Protein AF-A0A0W0TRD0-F1 (afdb_monomer_lite)

Foldseek 3Di:
DLLQPLQLQQLLLLLQLLVDPDNVSNLVSNLRSQLSSLVSVQVSCCVVPVPPNPDVQLSVLSSVLSSQLSVVVSCCCVVPVVPDPDDLVVLLVVLLVSLLSSLVSSCPPHDDLSVLQSNLSSNLRSLCSNCVVVLSVDDSSVSSNVSSVVSSVSNCCRSPVVVPPDPD

Structure (mmCIF, N/CA/C/O backbone):
data_AF-A0A0W0TRD0-F1
#
_entry.id   AF-A0A0W0TRD0-F1
#
loop_
_atom_site.group_PDB
_atom_site.id
_atom_site.type_symbol
_atom_site.label_atom_id
_atom_site.label_alt_id
_atom_site.label_comp_id
_atom_site.label_asym_id
_atom_site.label_entity_id
_atom_site.label_seq_id
_atom_site.pdbx_PDB_ins_code
_atom_site.Cartn_x
_atom_site.Cartn_y
_atom_site.Cartn_z
_atom_site.occupancy
_atom_site.B_iso_or_equiv
_atom_site.auth_seq_id
_atom_site.auth_comp_id
_atom_site.auth_asym_id
_atom_site.auth_atom_id
_atom_site.pdbx_PDB_model_num
ATOM 1 N N . MET A 1 1 ? -6.030 0.329 -20.065 1.00 52.28 1 MET A N 1
ATOM 2 C CA . MET A 1 1 ? -5.640 0.735 -18.699 1.00 52.28 1 MET A CA 1
ATOM 3 C C . MET A 1 1 ? -5.355 -0.536 -17.903 1.00 52.28 1 MET A C 1
ATOM 5 O O . MET A 1 1 ? -6.254 -1.062 -17.273 1.00 52.28 1 MET A O 1
ATOM 9 N N . ILE A 1 2 ? -4.151 -1.102 -18.051 1.00 57.59 2 ILE A N 1
ATOM 10 C CA . ILE A 1 2 ? -3.773 -2.425 -17.492 1.00 57.59 2 ILE A CA 1
ATOM 11 C C . ILE A 1 2 ? -3.346 -2.317 -16.010 1.00 57.59 2 ILE A C 1
ATOM 13 O O . ILE A 1 2 ? -3.215 -3.319 -15.326 1.00 57.59 2 ILE A O 1
ATOM 17 N N . GLU A 1 3 ? -3.146 -1.096 -15.502 1.00 65.56 3 GLU A N 1
ATOM 18 C CA . GLU A 1 3 ? -2.753 -0.838 -14.103 1.00 65.56 3 GLU A CA 1
ATOM 19 C C . GLU A 1 3 ? -3.929 -0.841 -13.130 1.00 65.56 3 GLU A C 1
ATOM 21 O O . GLU A 1 3 ? -3.739 -0.982 -11.925 1.00 65.56 3 GLU A O 1
ATOM 26 N N . TYR A 1 4 ? -5.149 -0.737 -13.662 1.00 63.38 4 TYR A N 1
ATOM 27 C CA . TYR A 1 4 ? -6.362 -0.906 -12.875 1.00 63.38 4 TYR A CA 1
ATOM 28 C C . TYR A 1 4 ? -6.367 -2.314 -12.285 1.00 63.38 4 TYR A C 1
ATOM 30 O O . TYR A 1 4 ? -6.145 -3.273 -13.025 1.00 63.38 4 TYR A O 1
ATOM 38 N N . LEU A 1 5 ? -6.625 -2.434 -10.980 1.00 76.44 5 LEU A N 1
ATOM 39 C CA . LEU A 1 5 ? -6.579 -3.673 -10.196 1.00 76.44 5 LEU A CA 1
ATOM 40 C C . LEU A 1 5 ? -5.192 -4.178 -9.781 1.00 76.44 5 LEU A C 1
ATOM 42 O O . LEU A 1 5 ? -5.143 -5.120 -8.993 1.00 76.44 5 LEU A O 1
ATOM 46 N N . GLN A 1 6 ? -4.075 -3.587 -10.227 1.00 85.19 6 GLN A N 1
ATOM 47 C CA . GLN A 1 6 ? -2.757 -4.016 -9.727 1.00 85.19 6 GLN A CA 1
ATOM 48 C C . GLN A 1 6 ? -2.634 -3.776 -8.219 1.00 85.19 6 GLN A C 1
ATOM 50 O O . GLN A 1 6 ? -2.075 -4.613 -7.519 1.00 85.19 6 GLN A O 1
ATOM 55 N N . ASN A 1 7 ? -3.203 -2.678 -7.711 1.00 88.25 7 ASN A N 1
ATOM 56 C CA . ASN A 1 7 ? -3.147 -2.318 -6.294 1.00 88.25 7 ASN A CA 1
ATOM 57 C C . ASN A 1 7 ? -4.278 -2.950 -5.465 1.00 88.25 7 ASN A C 1
ATOM 59 O O . ASN A 1 7 ? -4.230 -2.953 -4.233 1.00 88.25 7 ASN A O 1
ATOM 63 N N . LEU A 1 8 ? -5.294 -3.523 -6.113 1.00 91.25 8 LEU A N 1
ATOM 64 C CA . LEU A 1 8 ? -6.448 -4.084 -5.421 1.00 91.25 8 LEU A CA 1
ATOM 65 C C . LEU A 1 8 ? -6.071 -5.187 -4.413 1.00 91.25 8 LEU A C 1
ATOM 67 O O . LEU A 1 8 ? -6.604 -5.150 -3.302 1.00 91.25 8 LEU A O 1
ATOM 71 N N . PRO A 1 9 ? -5.159 -6.142 -4.701 1.00 94.06 9 PRO A N 1
ATOM 72 C CA . PRO A 1 9 ? -4.822 -7.181 -3.734 1.00 94.06 9 PRO A CA 1
ATOM 73 C C . PRO A 1 9 ? -4.149 -6.639 -2.472 1.00 94.06 9 PRO A C 1
ATOM 75 O O . PRO A 1 9 ? -4.472 -7.108 -1.381 1.00 94.06 9 PRO A O 1
ATOM 78 N N . ILE A 1 10 ? -3.251 -5.649 -2.578 1.00 93.25 10 ILE A N 1
ATOM 79 C CA . ILE A 1 10 ? -2.606 -5.051 -1.398 1.00 93.25 10 ILE A CA 1
ATOM 80 C C . ILE A 1 10 ? -3.623 -4.281 -0.556 1.00 93.25 10 ILE A C 1
ATOM 82 O O . ILE A 1 10 ? -3.596 -4.377 0.670 1.00 93.25 10 ILE A O 1
ATOM 86 N N . LEU A 1 11 ? -4.573 -3.597 -1.197 1.00 93.25 11 LEU A N 1
ATOM 87 C CA . LEU A 1 11 ? -5.659 -2.904 -0.508 1.00 93.25 11 LEU A CA 1
ATOM 88 C C . LEU A 1 11 ? -6.615 -3.887 0.179 1.00 93.25 11 LEU A C 1
ATOM 90 O O . LEU A 1 11 ? -6.964 -3.682 1.339 1.00 93.25 11 LEU A O 1
ATOM 94 N N . LEU A 1 12 ? -6.987 -4.985 -0.482 1.00 94.56 12 LEU A N 1
ATOM 95 C CA . LEU A 1 12 ? -7.785 -6.052 0.128 1.00 94.56 12 LEU A CA 1
ATOM 96 C C . LEU A 1 12 ? -7.064 -6.662 1.331 1.00 94.56 12 LEU A C 1
ATOM 98 O O . LEU A 1 12 ? -7.654 -6.763 2.405 1.00 94.56 12 LEU A O 1
ATOM 102 N N . GLY A 1 13 ? -5.788 -7.021 1.170 1.00 94.56 13 GLY A N 1
ATOM 103 C CA . GLY A 1 13 ? -4.962 -7.549 2.253 1.00 94.56 13 GLY A CA 1
ATOM 104 C C . GLY A 1 13 ? -4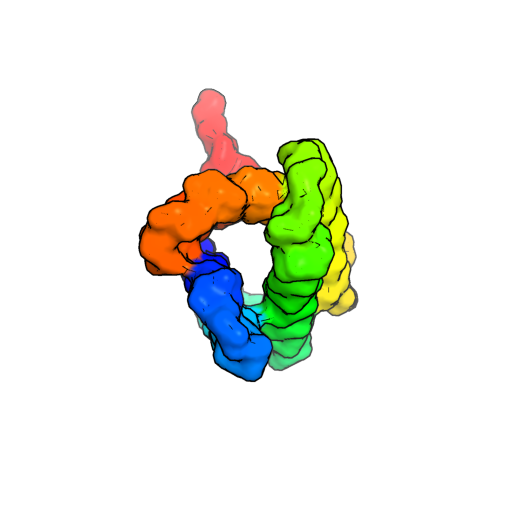.901 -6.595 3.445 1.00 94.56 13 GLY A C 1
ATOM 105 O O . GLY A 1 13 ? -5.073 -7.020 4.585 1.00 94.56 13 GLY A O 1
ATOM 106 N N . LEU A 1 14 ? -4.752 -5.295 3.182 1.00 94.31 14 LEU A N 1
ATOM 107 C CA . LEU A 1 14 ? -4.757 -4.257 4.205 1.00 94.31 14 LEU A CA 1
ATOM 108 C C . LEU A 1 14 ? -6.103 -4.156 4.931 1.00 94.31 14 LEU A C 1
ATOM 110 O O . LEU A 1 14 ? -6.135 -4.207 6.158 1.00 94.31 14 LEU A O 1
ATOM 114 N N . PHE A 1 15 ? -7.219 -4.052 4.207 1.00 94.75 15 PHE A N 1
ATOM 115 C CA . PHE A 1 15 ? -8.533 -3.938 4.840 1.00 94.75 15 PHE A CA 1
ATOM 116 C C . PHE A 1 15 ? -8.911 -5.203 5.616 1.00 94.75 15 PHE A C 1
ATOM 118 O O . PHE A 1 15 ? -9.412 -5.083 6.732 1.00 94.75 15 PHE A O 1
ATOM 125 N N . PHE A 1 16 ? -8.629 -6.405 5.104 1.00 94.81 16 PHE A N 1
ATOM 126 C CA . PHE A 1 16 ? -8.843 -7.638 5.870 1.00 94.81 16 PHE A CA 1
ATOM 127 C C . PHE A 1 16 ? -7.958 -7.707 7.118 1.00 94.81 16 PHE A C 1
ATOM 129 O O . PHE A 1 16 ? -8.427 -8.136 8.171 1.00 94.81 16 PHE A O 1
ATOM 136 N N . ALA A 1 17 ? -6.711 -7.237 7.037 1.00 94.31 17 ALA A N 1
ATOM 137 C CA . ALA A 1 17 ? -5.824 -7.170 8.191 1.00 94.31 17 ALA A CA 1
ATOM 138 C C . ALA A 1 17 ? -6.330 -6.206 9.271 1.00 94.31 17 ALA A C 1
ATOM 140 O O . ALA A 1 17 ? -6.280 -6.547 10.450 1.00 94.31 17 ALA A O 1
ATOM 141 N N . LEU A 1 18 ? -6.861 -5.045 8.878 1.00 91.88 18 LEU A N 1
ATOM 142 C CA . LEU A 1 18 ? -7.450 -4.067 9.799 1.00 91.88 18 LEU A CA 1
ATOM 143 C C . LEU A 1 18 ? -8.721 -4.568 10.498 1.00 91.88 18 LEU A C 1
ATOM 145 O O . LEU A 1 18 ? -9.008 -4.148 11.614 1.00 91.88 18 LEU A O 1
ATOM 149 N N . HIS A 1 19 ? -9.487 -5.443 9.845 1.00 91.06 19 HIS A N 1
ATOM 150 C CA . HIS A 1 19 ? -10.716 -6.022 10.404 1.00 91.06 19 HIS A CA 1
ATOM 151 C C . HIS A 1 19 ? -10.470 -7.312 11.197 1.00 91.06 19 HIS A C 1
ATOM 153 O O . HIS A 1 19 ? -11.390 -7.858 11.807 1.00 91.06 19 HIS A O 1
ATOM 159 N N . SER A 1 20 ? -9.243 -7.830 11.177 1.00 91.44 20 SER A N 1
ATOM 160 C CA . SER A 1 20 ? -8.874 -9.041 11.896 1.00 91.44 20 SER A CA 1
ATOM 161 C C . SER A 1 20 ? -8.486 -8.719 13.339 1.00 91.44 20 SER A C 1
ATOM 163 O O . SER A 1 20 ? -7.636 -7.873 13.597 1.00 91.44 20 SER A O 1
ATOM 165 N N . ASN A 1 21 ? -9.045 -9.471 14.289 1.00 88.06 21 ASN A N 1
ATOM 166 C CA . ASN A 1 21 ? -8.683 -9.378 15.710 1.00 88.06 21 ASN A CA 1
ATOM 167 C C . ASN A 1 21 ? -7.429 -10.194 16.073 1.00 88.06 21 ASN A C 1
ATOM 169 O O . ASN A 1 21 ? -6.982 -10.184 17.218 1.00 88.06 21 ASN A O 1
ATOM 173 N N . LEU A 1 22 ? -6.886 -10.955 15.122 1.00 93.19 22 LEU A N 1
ATOM 174 C CA . LEU A 1 22 ? -5.804 -11.905 15.347 1.00 93.19 22 LEU A CA 1
ATOM 175 C C . LEU A 1 22 ? -4.566 -11.462 14.571 1.00 93.19 22 LEU A C 1
ATOM 177 O O . LEU A 1 22 ? -4.594 -11.404 13.342 1.00 93.19 22 LEU A O 1
ATOM 181 N N . LEU A 1 23 ? -3.458 -11.223 15.282 1.00 90.44 23 LEU A N 1
ATOM 182 C CA . LEU A 1 23 ? -2.216 -10.720 14.685 1.00 90.44 23 LEU A CA 1
ATOM 183 C C . LEU A 1 23 ? -1.710 -11.612 13.542 1.00 90.44 23 LEU A C 1
ATOM 185 O O . LEU A 1 23 ? -1.316 -11.107 12.497 1.00 90.44 23 LEU A O 1
ATOM 189 N N . TYR A 1 24 ? -1.745 -12.937 13.713 1.00 92.50 24 TYR A N 1
ATOM 190 C CA . TYR A 1 24 ? -1.281 -13.869 12.682 1.00 92.50 24 TYR A CA 1
ATOM 191 C C . TYR A 1 24 ? -2.147 -13.821 11.416 1.00 92.50 24 TYR A C 1
ATOM 193 O O . TYR A 1 24 ? -1.616 -13.925 10.314 1.00 92.50 24 TYR A O 1
ATOM 201 N N . ALA A 1 25 ? -3.461 -13.624 11.559 1.00 94.31 25 ALA A N 1
ATOM 202 C CA . ALA A 1 25 ? -4.362 -13.488 10.422 1.00 94.31 25 ALA A CA 1
ATOM 203 C C . ALA A 1 25 ? -4.126 -12.150 9.711 1.00 94.31 25 ALA A C 1
ATOM 205 O O . ALA A 1 25 ? -4.054 -12.118 8.486 1.00 94.31 25 ALA A O 1
ATOM 206 N N . SER A 1 26 ? -3.890 -11.069 10.460 1.00 95.12 26 SER A N 1
ATOM 207 C CA . SER A 1 26 ? -3.524 -9.771 9.888 1.00 95.12 26 SER A CA 1
ATOM 208 C C . SER A 1 26 ? -2.223 -9.858 9.090 1.00 95.12 26 SER A C 1
ATOM 210 O O . SER A 1 26 ? -2.197 -9.479 7.924 1.00 95.12 26 SER A O 1
ATOM 212 N N . LEU A 1 27 ? -1.170 -10.449 9.662 1.00 94.31 27 LEU A N 1
ATOM 213 C CA . LEU A 1 27 ? 0.101 -10.661 8.961 1.00 94.31 27 LEU A CA 1
ATOM 214 C C . LEU A 1 27 ? -0.066 -11.534 7.709 1.00 94.31 27 LEU A C 1
ATOM 216 O O . LEU A 1 27 ? 0.519 -11.227 6.672 1.00 94.31 27 LEU A O 1
ATOM 220 N N . PHE A 1 28 ? -0.891 -12.583 7.779 1.00 95.88 28 PHE A N 1
ATOM 221 C CA . PHE A 1 28 ? -1.205 -13.416 6.621 1.00 95.88 28 PHE A CA 1
ATOM 222 C C . PHE A 1 28 ? -1.864 -12.606 5.496 1.00 95.88 28 PHE A C 1
ATOM 224 O O . PHE A 1 28 ? -1.411 -12.683 4.356 1.00 95.88 28 PHE A O 1
ATOM 231 N N . TYR A 1 29 ? -2.880 -11.790 5.800 1.00 96.88 29 TYR A N 1
ATOM 232 C CA . TYR A 1 29 ? -3.562 -10.971 4.792 1.00 96.88 29 TYR A CA 1
ATOM 233 C C . TYR A 1 29 ? -2.645 -9.917 4.164 1.00 96.88 29 TYR A C 1
ATOM 235 O O . TYR A 1 29 ? -2.670 -9.745 2.944 1.00 96.88 29 TYR A O 1
ATOM 243 N N . LEU A 1 30 ? -1.794 -9.258 4.961 1.00 95.56 30 LEU A N 1
ATOM 244 C CA . LEU A 1 30 ? -0.807 -8.297 4.453 1.00 95.56 30 LEU A CA 1
ATOM 245 C C . LEU A 1 30 ? 0.184 -8.974 3.495 1.00 95.56 30 LEU A C 1
ATOM 247 O O . LEU A 1 30 ? 0.452 -8.460 2.406 1.00 95.56 30 LEU A O 1
ATOM 251 N N . MET A 1 31 ? 0.687 -10.157 3.862 1.00 95.31 31 MET A N 1
ATOM 252 C CA . MET A 1 31 ? 1.612 -10.924 3.022 1.00 95.31 31 MET A CA 1
ATOM 253 C C . MET A 1 31 ? 0.947 -11.446 1.748 1.0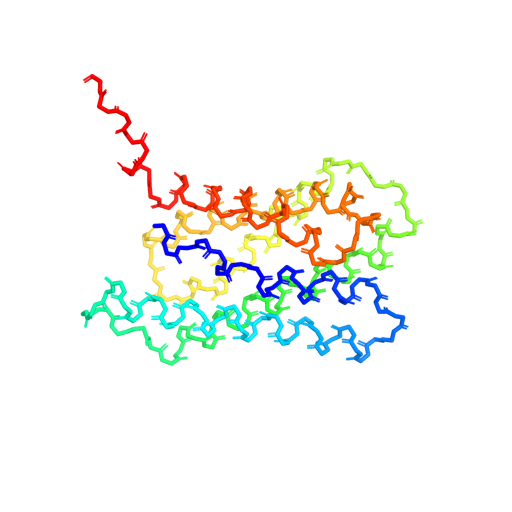0 95.31 31 MET A C 1
ATOM 255 O O . MET A 1 31 ? 1.524 -11.317 0.669 1.00 95.31 31 MET A O 1
ATOM 259 N N . ALA A 1 32 ? -0.269 -11.986 1.847 1.00 95.94 32 ALA A N 1
ATOM 260 C CA . ALA A 1 32 ? -1.028 -12.462 0.696 1.00 95.94 32 ALA A CA 1
ATOM 261 C C . ALA A 1 32 ? -1.321 -11.321 -0.291 1.00 95.94 32 ALA A C 1
ATOM 263 O O . ALA A 1 32 ? -1.070 -11.465 -1.488 1.00 95.94 32 ALA A O 1
ATOM 264 N N . GLY A 1 33 ? -1.773 -10.164 0.206 1.00 95.56 33 GLY A N 1
ATOM 265 C CA . GLY A 1 33 ? -2.012 -8.977 -0.615 1.00 95.56 33 GLY A CA 1
ATOM 266 C C . GLY A 1 33 ? -0.743 -8.461 -1.298 1.00 95.56 33 GLY A C 1
ATOM 267 O O . GLY A 1 33 ? -0.770 -8.129 -2.484 1.00 95.56 33 GLY A O 1
ATOM 268 N N . SER A 1 34 ? 0.386 -8.461 -0.584 1.00 94.19 34 SER A N 1
ATOM 269 C CA . SER A 1 34 ? 1.691 -8.045 -1.120 1.00 94.19 34 SER A CA 1
ATOM 270 C C . SER A 1 34 ? 2.193 -8.976 -2.221 1.00 94.19 34 SER A C 1
ATOM 272 O O . SER A 1 34 ? 2.639 -8.510 -3.269 1.00 94.19 34 SER A O 1
ATOM 274 N N . LEU A 1 35 ? 2.082 -10.290 -2.011 1.00 94.56 35 LEU A N 1
ATOM 275 C CA . LEU A 1 35 ? 2.513 -11.299 -2.975 1.00 94.56 35 LEU A CA 1
ATOM 276 C C . LEU A 1 35 ? 1.655 -11.273 -4.242 1.00 94.56 35 LEU A C 1
ATOM 278 O O . LEU A 1 35 ? 2.198 -11.279 -5.343 1.00 94.56 35 LEU A O 1
ATOM 282 N N . LEU A 1 36 ? 0.331 -11.186 -4.094 1.00 93.94 36 LEU A N 1
ATOM 283 C CA . LEU A 1 36 ? -0.588 -11.090 -5.230 1.00 93.94 36 LEU A CA 1
ATOM 284 C C . LEU A 1 36 ? -0.373 -9.801 -6.030 1.00 93.94 36 LEU A C 1
ATOM 286 O O . LEU A 1 36 ? -0.367 -9.846 -7.255 1.00 93.94 36 LEU A O 1
ATOM 290 N N . THR A 1 37 ? -0.139 -8.673 -5.359 1.00 92.00 37 THR A N 1
ATOM 291 C CA . THR A 1 37 ? 0.171 -7.393 -6.023 1.00 92.00 37 THR A CA 1
ATOM 292 C C . THR A 1 37 ? 1.469 -7.486 -6.819 1.00 92.00 37 THR A C 1
ATOM 294 O O . THR A 1 37 ? 1.499 -7.140 -7.997 1.00 92.00 37 THR A O 1
ATOM 297 N N . ALA A 1 38 ? 2.533 -8.020 -6.211 1.00 89.94 38 ALA A N 1
ATOM 298 C CA . ALA A 1 38 ? 3.802 -8.223 -6.903 1.00 89.94 38 ALA A CA 1
ATOM 299 C C . ALA A 1 38 ? 3.658 -9.174 -8.101 1.00 89.94 38 ALA A C 1
ATOM 301 O O . ALA A 1 38 ? 4.261 -8.933 -9.143 1.00 89.94 38 ALA A O 1
ATOM 302 N N . PHE A 1 39 ? 2.840 -10.224 -7.971 1.00 90.50 39 PHE A N 1
ATOM 303 C CA . PHE A 1 39 ? 2.570 -11.177 -9.048 1.00 90.50 39 PHE A CA 1
ATOM 304 C C . PHE A 1 39 ? 1.804 -10.530 -10.202 1.00 90.50 39 PHE A C 1
ATOM 306 O O . PHE A 1 39 ? 2.200 -10.679 -11.352 1.00 90.50 39 PHE A O 1
ATOM 313 N N . LEU A 1 40 ? 0.761 -9.749 -9.913 1.00 88.94 40 LEU A N 1
ATOM 314 C CA . LEU A 1 40 ? 0.031 -9.022 -10.951 1.00 88.94 40 LEU A CA 1
ATOM 315 C C . LEU A 1 40 ? 0.923 -8.012 -11.669 1.00 88.94 40 LEU A C 1
ATOM 317 O O . LEU A 1 40 ? 0.851 -7.912 -12.891 1.00 88.94 40 LEU A O 1
ATOM 321 N N . ILE A 1 41 ? 1.774 -7.280 -10.946 1.00 84.94 41 ILE A N 1
ATOM 322 C CA . ILE A 1 41 ? 2.738 -6.362 -11.565 1.00 84.94 41 ILE A CA 1
ATOM 323 C C . ILE A 1 41 ? 3.691 -7.139 -12.473 1.00 84.94 41 ILE A C 1
ATOM 325 O O . ILE A 1 41 ? 3.813 -6.791 -13.640 1.00 84.94 41 ILE A O 1
ATOM 329 N N . TYR A 1 42 ? 4.264 -8.238 -11.987 1.00 84.19 42 TYR A N 1
ATOM 330 C CA . TYR A 1 42 ? 5.149 -9.096 -12.773 1.00 84.19 42 TYR A CA 1
ATOM 331 C C . TYR A 1 42 ? 4.490 -9.591 -14.074 1.00 84.19 42 TYR A C 1
ATOM 333 O O . TYR A 1 42 ? 5.030 -9.388 -15.161 1.00 84.19 42 TYR A O 1
ATOM 341 N N . GLU A 1 43 ? 3.287 -10.166 -13.991 1.00 83.38 43 GLU A N 1
ATOM 342 C CA . GLU A 1 43 ? 2.542 -10.657 -15.159 1.00 83.38 43 GLU A CA 1
ATOM 343 C C . GLU A 1 43 ? 2.181 -9.525 -16.132 1.00 83.38 43 GLU A C 1
ATOM 345 O O . GLU A 1 43 ? 2.352 -9.632 -17.348 1.00 83.38 43 GLU A O 1
ATOM 350 N N . THR A 1 44 ? 1.697 -8.399 -15.611 1.00 79.44 44 THR A N 1
ATOM 351 C CA . THR A 1 44 ? 1.297 -7.265 -16.454 1.00 79.44 44 THR A CA 1
ATOM 352 C C . THR A 1 44 ? 2.485 -6.563 -17.105 1.00 79.44 44 THR A C 1
ATOM 354 O O . THR A 1 44 ? 2.355 -6.109 -18.242 1.00 79.44 44 THR A O 1
ATOM 357 N N . GLU A 1 45 ? 3.641 -6.482 -16.450 1.00 75.19 45 GLU A N 1
ATOM 358 C CA . GLU A 1 45 ? 4.870 -5.957 -17.050 1.00 75.19 45 GLU A CA 1
ATOM 359 C C . GLU A 1 45 ? 5.415 -6.895 -18.129 1.00 75.19 45 GLU A C 1
ATOM 361 O O . GLU A 1 45 ? 5.785 -6.419 -19.206 1.00 75.19 45 GLU A O 1
ATOM 366 N N . HIS A 1 46 ? 5.333 -8.214 -17.919 1.00 70.88 46 HIS A N 1
ATOM 367 C CA . HIS A 1 46 ? 5.641 -9.210 -18.946 1.00 70.88 46 HIS A CA 1
ATOM 368 C C . HIS A 1 46 ? 4.782 -9.057 -20.208 1.00 70.88 46 HIS A C 1
ATOM 370 O O . HIS A 1 46 ? 5.284 -9.227 -21.321 1.00 70.88 46 HIS A O 1
ATOM 376 N N . ILE A 1 47 ? 3.505 -8.699 -20.051 1.00 71.94 47 ILE A N 1
ATOM 377 C CA . ILE A 1 47 ? 2.590 -8.440 -21.171 1.00 71.94 47 ILE A CA 1
ATOM 378 C C . ILE A 1 47 ? 2.885 -7.084 -21.839 1.00 71.94 47 ILE A C 1
ATOM 380 O O . ILE A 1 47 ? 2.819 -6.975 -23.064 1.00 71.94 47 ILE A O 1
ATOM 384 N N . LYS A 1 48 ? 3.197 -6.037 -21.060 1.00 65.12 48 LYS A N 1
ATOM 385 C CA . LYS A 1 48 ? 3.404 -4.663 -21.562 1.00 65.12 48 LYS A CA 1
ATOM 386 C C . LYS A 1 48 ? 4.737 -4.473 -22.290 1.00 65.12 48 LYS A C 1
ATOM 388 O O . LYS A 1 48 ? 4.797 -3.703 -23.247 1.00 65.12 48 LYS A O 1
ATOM 393 N N . LEU A 1 49 ? 5.809 -5.111 -21.822 1.00 60.19 49 LEU A N 1
ATOM 394 C CA . LEU A 1 49 ? 7.173 -4.866 -22.287 1.00 60.19 49 LEU A CA 1
ATOM 395 C C . LEU A 1 49 ? 7.860 -6.196 -22.636 1.00 60.19 49 LEU A C 1
ATOM 397 O O . LEU A 1 49 ? 8.702 -6.667 -21.877 1.00 60.19 49 LEU A O 1
ATOM 401 N N . PRO A 1 50 ? 7.593 -6.788 -23.816 1.00 53.34 50 PRO A N 1
ATOM 402 C CA . PRO A 1 50 ? 8.155 -8.090 -24.200 1.00 53.34 50 PRO A CA 1
ATOM 403 C C . PRO A 1 50 ? 9.698 -8.132 -24.251 1.00 53.34 50 PRO A C 1
ATOM 405 O O . PRO A 1 50 ? 10.286 -9.209 -24.330 1.00 53.34 50 PRO A O 1
ATOM 408 N N . ILE A 1 51 ? 10.364 -6.972 -24.199 1.00 49.88 51 ILE A N 1
ATOM 409 C CA . ILE A 1 51 ? 11.828 -6.822 -24.244 1.00 49.88 51 ILE A CA 1
ATOM 410 C C . ILE A 1 51 ? 12.418 -6.477 -22.861 1.00 49.88 51 ILE A C 1
ATOM 412 O O . ILE A 1 51 ? 13.586 -6.776 -22.606 1.00 49.88 51 ILE A O 1
ATOM 416 N N . ALA A 1 52 ? 11.634 -5.912 -21.935 1.00 53.16 52 ALA A N 1
ATOM 417 C CA . ALA A 1 52 ? 12.088 -5.654 -20.572 1.00 53.16 52 ALA A CA 1
ATOM 418 C C . ALA A 1 52 ? 11.796 -6.897 -19.727 1.00 53.16 52 ALA A C 1
ATOM 420 O O . ALA A 1 52 ? 10.711 -7.058 -19.182 1.00 53.16 52 ALA A O 1
ATOM 421 N N . ARG A 1 53 ? 12.756 -7.826 -19.664 1.00 53.41 53 ARG A N 1
ATOM 422 C CA . ARG A 1 53 ? 12.664 -8.942 -18.718 1.00 53.41 53 ARG A CA 1
ATOM 423 C C . ARG A 1 53 ? 12.747 -8.381 -17.314 1.00 53.41 53 ARG A C 1
ATOM 425 O O . ARG A 1 53 ? 13.842 -8.064 -16.842 1.00 53.41 53 ARG A O 1
ATOM 432 N N . ASP A 1 54 ? 11.600 -8.291 -16.665 1.00 59.94 54 ASP A N 1
ATOM 433 C CA . ASP A 1 54 ? 11.566 -8.004 -15.253 1.00 59.94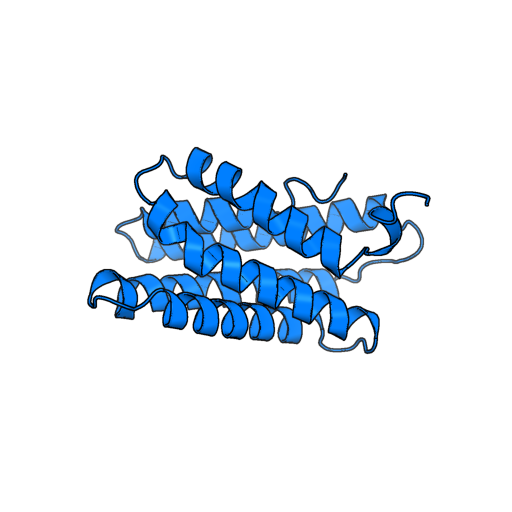 54 ASP A CA 1
ATOM 434 C C . ASP A 1 54 ? 12.238 -9.171 -14.517 1.00 59.94 54 ASP A C 1
ATOM 436 O O . ASP A 1 54 ? 11.913 -10.348 -14.702 1.00 59.94 54 ASP A O 1
ATOM 440 N N . THR A 1 55 ? 13.332 -8.871 -13.821 1.00 68.88 55 THR A N 1
ATOM 441 C CA . THR A 1 55 ? 14.195 -9.917 -13.254 1.00 68.88 55 THR A CA 1
ATOM 442 C C . THR A 1 55 ? 13.562 -10.482 -11.979 1.00 68.88 55 THR A C 1
ATOM 444 O O . THR A 1 55 ? 12.874 -9.742 -11.277 1.00 68.88 55 THR A O 1
ATOM 447 N N . PRO A 1 56 ? 13.836 -11.744 -11.588 1.00 76.31 56 PRO A N 1
ATOM 448 C CA . PRO A 1 56 ? 13.384 -12.297 -10.302 1.00 76.31 56 PRO A CA 1
ATOM 449 C C . PRO A 1 56 ? 13.690 -11.383 -9.102 1.00 76.31 56 PRO A C 1
ATOM 451 O O . PRO A 1 56 ? 12.951 -11.332 -8.123 1.00 76.31 56 PRO A O 1
ATOM 454 N N . THR A 1 57 ? 14.766 -10.602 -9.203 1.00 80.31 57 THR A N 1
ATOM 455 C CA . THR A 1 57 ? 15.154 -9.581 -8.231 1.00 80.31 57 THR A CA 1
ATOM 456 C C . THR A 1 57 ? 14.123 -8.454 -8.100 1.00 80.31 57 THR A C 1
ATOM 458 O O . THR A 1 57 ? 13.903 -7.973 -6.991 1.00 80.31 57 THR A O 1
ATOM 461 N N . GLN A 1 58 ? 13.485 -8.020 -9.191 1.00 78.50 58 GLN A N 1
ATOM 462 C CA . GLN A 1 58 ? 12.453 -6.980 -9.159 1.00 78.50 58 GLN A CA 1
ATOM 463 C C . GLN A 1 58 ? 11.171 -7.490 -8.499 1.00 78.50 58 GLN A C 1
ATOM 465 O O . GLN A 1 58 ? 10.621 -6.816 -7.631 1.00 78.50 58 GLN A O 1
ATOM 470 N N . PHE A 1 59 ? 10.774 -8.728 -8.797 1.00 83.94 59 PHE A N 1
ATOM 471 C CA . PHE A 1 59 ? 9.659 -9.388 -8.119 1.00 83.94 59 PHE A CA 1
ATOM 472 C C . PHE A 1 59 ? 9.863 -9.441 -6.594 1.00 83.94 59 PHE A C 1
ATOM 474 O O . PHE A 1 59 ? 8.982 -9.045 -5.830 1.00 83.94 59 PHE A O 1
ATOM 481 N N . ILE A 1 60 ? 11.059 -9.832 -6.135 1.00 87.31 60 ILE A N 1
ATOM 482 C CA . ILE A 1 60 ? 11.401 -9.858 -4.702 1.00 87.31 60 ILE A CA 1
ATOM 483 C C . ILE A 1 60 ? 11.359 -8.452 -4.087 1.00 87.31 60 ILE A C 1
ATOM 485 O O . ILE A 1 60 ? 10.821 -8.280 -2.991 1.00 87.31 60 ILE A O 1
ATOM 489 N N . LYS A 1 61 ? 11.892 -7.434 -4.777 1.00 86.81 61 LYS A N 1
ATOM 490 C CA . LYS A 1 61 ? 11.828 -6.038 -4.307 1.00 86.81 61 LYS A CA 1
ATOM 491 C C . LYS A 1 61 ? 10.392 -5.543 -4.191 1.00 86.81 61 LYS A C 1
ATOM 493 O O . LYS A 1 61 ? 10.072 -4.872 -3.214 1.00 86.81 61 LYS A O 1
ATOM 498 N N . ASN A 1 62 ? 9.533 -5.897 -5.143 1.00 87.31 62 ASN A N 1
ATOM 499 C CA . ASN A 1 62 ? 8.120 -5.543 -5.119 1.00 87.31 62 ASN A CA 1
ATOM 500 C C . ASN A 1 62 ? 7.424 -6.176 -3.910 1.00 87.31 62 ASN A C 1
ATOM 502 O O . ASN A 1 62 ? 6.785 -5.455 -3.145 1.00 87.31 62 ASN A O 1
ATOM 506 N N . ILE A 1 63 ? 7.633 -7.475 -3.656 1.00 90.88 63 ILE A N 1
ATOM 507 C CA . ILE A 1 63 ? 7.119 -8.135 -2.443 1.00 90.88 63 ILE A CA 1
ATOM 508 C C . ILE A 1 63 ? 7.603 -7.402 -1.189 1.00 90.88 63 ILE A C 1
ATOM 510 O O . ILE A 1 63 ? 6.792 -7.055 -0.332 1.00 90.88 63 ILE A O 1
ATOM 514 N N . ALA A 1 64 ? 8.909 -7.141 -1.086 1.00 90.31 64 ALA A N 1
ATOM 515 C CA . ALA A 1 64 ? 9.494 -6.488 0.080 1.00 90.31 64 ALA A CA 1
ATOM 516 C C . ALA A 1 64 ? 8.924 -5.079 0.302 1.00 90.31 64 ALA A C 1
ATOM 518 O O . ALA A 1 64 ? 8.631 -4.709 1.438 1.00 90.31 64 ALA A O 1
ATOM 519 N N . ALA A 1 65 ? 8.727 -4.305 -0.766 1.00 88.81 65 ALA A N 1
ATOM 520 C CA . ALA A 1 65 ? 8.182 -2.958 -0.691 1.00 88.81 65 ALA A CA 1
ATOM 521 C C . ALA A 1 65 ? 6.722 -2.947 -0.227 1.00 88.81 65 ALA A C 1
ATOM 523 O O . ALA A 1 65 ? 6.392 -2.224 0.714 1.00 88.81 65 ALA A O 1
ATOM 524 N N . PHE A 1 66 ? 5.861 -3.772 -0.832 1.00 91.06 66 PHE A N 1
ATOM 525 C CA . PHE A 1 66 ? 4.445 -3.838 -0.462 1.00 91.06 66 PHE A CA 1
ATOM 526 C C . PHE A 1 66 ? 4.246 -4.419 0.939 1.00 91.06 66 PHE A C 1
ATOM 528 O O . PHE A 1 66 ? 3.460 -3.874 1.718 1.00 91.06 66 PHE A O 1
ATOM 535 N N . ALA A 1 67 ? 5.012 -5.450 1.307 1.00 91.81 67 ALA A N 1
ATOM 536 C CA . ALA A 1 67 ? 4.964 -6.022 2.649 1.00 91.81 67 ALA A CA 1
ATOM 537 C C . ALA A 1 67 ? 5.417 -4.997 3.695 1.00 91.81 67 ALA A C 1
ATOM 539 O O . ALA A 1 67 ? 4.732 -4.786 4.692 1.00 91.81 67 ALA A O 1
ATOM 540 N N . THR A 1 68 ? 6.524 -4.294 3.444 1.00 91.62 68 THR A N 1
ATOM 541 C CA . THR A 1 68 ? 7.023 -3.266 4.367 1.00 91.62 68 THR A CA 1
ATOM 542 C C . THR A 1 68 ? 6.021 -2.126 4.519 1.00 91.62 68 THR A C 1
ATOM 544 O O . THR A 1 68 ? 5.680 -1.766 5.642 1.00 91.62 68 THR A O 1
ATOM 547 N N . ALA A 1 69 ? 5.502 -1.578 3.417 1.00 89.25 69 ALA A N 1
ATOM 548 C CA . ALA A 1 69 ? 4.552 -0.468 3.463 1.00 89.25 69 ALA A CA 1
ATOM 549 C C . ALA A 1 69 ? 3.255 -0.846 4.198 1.00 89.25 69 ALA A C 1
ATOM 551 O O . ALA A 1 69 ? 2.773 -0.088 5.040 1.00 89.25 69 ALA A O 1
ATOM 552 N N . SER A 1 70 ? 2.713 -2.034 3.918 1.00 91.00 70 SER A N 1
ATOM 553 C CA . SER A 1 70 ? 1.463 -2.506 4.518 1.00 91.00 70 SER A CA 1
ATOM 554 C C . SER A 1 70 ? 1.615 -2.870 6.000 1.00 91.00 70 SER A C 1
ATOM 556 O O . SER A 1 70 ? 0.745 -2.526 6.799 1.00 91.00 70 SER A O 1
ATOM 558 N N . VAL A 1 71 ? 2.746 -3.458 6.406 1.00 93.25 71 VAL A N 1
ATOM 559 C CA . VAL A 1 71 ? 3.069 -3.704 7.821 1.00 93.25 71 VAL A CA 1
ATOM 560 C C . VAL A 1 71 ? 3.295 -2.395 8.574 1.00 93.25 71 VAL A C 1
ATOM 562 O O . VAL A 1 71 ? 2.739 -2.224 9.657 1.00 93.25 71 VAL A O 1
ATOM 565 N N . LEU A 1 72 ? 4.058 -1.449 8.017 1.00 92.06 72 LEU A N 1
ATOM 566 C CA . LEU A 1 72 ? 4.268 -0.138 8.643 1.00 92.06 72 LEU A CA 1
ATOM 567 C C . LEU A 1 72 ? 2.941 0.597 8.838 1.00 92.06 72 LEU A C 1
ATOM 569 O O . LEU A 1 72 ? 2.693 1.132 9.918 1.00 92.06 72 LEU A O 1
ATOM 573 N N . PHE A 1 73 ? 2.068 0.573 7.827 1.00 91.00 73 PHE A N 1
ATOM 574 C CA . PHE A 1 73 ? 0.719 1.113 7.948 1.00 91.00 73 PHE A CA 1
ATOM 575 C C . PHE A 1 73 ? -0.073 0.412 9.054 1.00 91.00 73 PHE A C 1
ATOM 577 O O . PHE A 1 73 ? -0.650 1.081 9.905 1.00 91.00 73 PHE A O 1
ATOM 584 N N . TYR A 1 74 ? -0.098 -0.921 9.064 1.00 92.50 74 TYR A N 1
ATOM 585 C CA . TYR A 1 74 ? -0.840 -1.696 10.057 1.00 92.50 74 TYR A CA 1
ATOM 586 C C . TYR A 1 74 ? -0.382 -1.374 11.487 1.00 92.50 74 TYR A C 1
ATOM 588 O O . TYR A 1 74 ? -1.204 -1.142 12.374 1.00 92.50 74 TYR A O 1
ATOM 596 N N . LEU A 1 75 ? 0.934 -1.294 11.702 1.00 92.25 75 LEU A N 1
ATOM 597 C CA . LEU A 1 75 ? 1.513 -0.922 12.990 1.00 92.25 75 LEU A CA 1
ATOM 598 C C . LEU A 1 75 ? 1.146 0.511 13.377 1.00 92.25 75 LEU A C 1
ATOM 600 O O . LEU A 1 75 ? 0.720 0.735 14.506 1.00 92.25 75 LEU A O 1
ATOM 604 N N . TYR A 1 76 ? 1.257 1.466 12.449 1.00 90.94 76 TYR A N 1
ATOM 605 C CA . TYR A 1 76 ? 0.807 2.842 12.671 1.00 90.94 76 TYR A CA 1
ATOM 606 C C . TYR A 1 76 ? -0.669 2.889 13.085 1.00 90.94 76 TYR A C 1
ATOM 608 O O . TYR A 1 76 ? -1.029 3.552 14.063 1.00 90.94 76 TYR A O 1
ATOM 616 N N . TRP A 1 77 ? -1.510 2.141 12.372 1.00 90.06 77 TRP A N 1
ATOM 617 C CA . TRP A 1 77 ? -2.943 2.107 12.598 1.00 90.06 77 TRP A CA 1
ATOM 618 C C . TRP A 1 77 ? -3.282 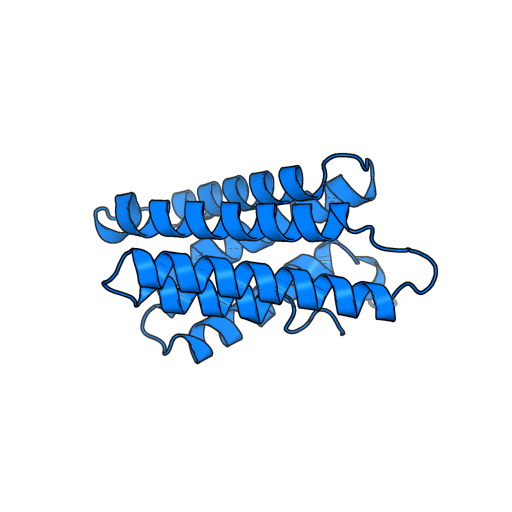1.633 14.015 1.00 90.06 77 TRP A C 1
ATOM 620 O O . TRP A 1 77 ? -3.974 2.324 14.764 1.00 90.06 77 TRP A O 1
ATOM 630 N N . HIS A 1 78 ? -2.745 0.480 14.413 1.00 89.88 78 HIS A N 1
ATOM 631 C CA . HIS A 1 78 ? -3.050 -0.116 15.711 1.00 89.88 78 HIS A CA 1
ATOM 632 C C . HIS A 1 78 ? -2.339 0.554 16.886 1.00 89.88 78 HIS A C 1
ATOM 634 O O . HIS A 1 78 ? -2.912 0.626 17.971 1.00 89.88 78 HIS A O 1
ATOM 640 N N . ALA A 1 79 ? -1.108 1.035 16.704 1.00 89.00 79 ALA A N 1
ATOM 641 C CA . ALA A 1 79 ? -0.339 1.628 17.794 1.00 89.00 79 ALA A CA 1
ATOM 642 C C . ALA A 1 79 ? -0.753 3.077 18.071 1.00 89.00 79 ALA A C 1
ATOM 644 O O . ALA A 1 79 ? -0.847 3.478 19.230 1.00 89.00 79 ALA A O 1
ATOM 645 N N . ILE A 1 80 ? -1.013 3.859 17.022 1.00 88.56 80 ILE A N 1
ATOM 646 C CA . ILE A 1 80 ? -1.214 5.306 17.141 1.00 88.56 80 ILE A CA 1
ATOM 647 C C . ILE A 1 80 ? -2.653 5.672 16.795 1.00 88.56 80 ILE A C 1
ATOM 649 O O . ILE A 1 80 ? -3.355 6.252 17.623 1.00 88.56 80 ILE A O 1
ATOM 653 N N . ARG A 1 81 ? -3.113 5.317 15.591 1.00 86.50 81 ARG A N 1
ATOM 654 C CA . ARG A 1 81 ? -4.358 5.866 15.039 1.00 86.50 81 ARG A CA 1
ATOM 655 C C . ARG A 1 81 ? -5.613 5.457 15.814 1.00 86.50 81 ARG A C 1
ATOM 657 O O . ARG A 1 81 ? -6.494 6.289 15.998 1.00 86.50 81 ARG A O 1
ATOM 664 N N . LEU A 1 82 ? -5.694 4.212 16.288 1.00 86.12 82 LEU A N 1
ATOM 665 C CA . LEU A 1 82 ? -6.826 3.742 17.102 1.00 86.12 82 LEU A CA 1
ATOM 666 C C . LEU A 1 82 ? -6.836 4.317 18.525 1.00 86.12 82 LEU A C 1
ATOM 668 O O . LEU A 1 82 ? -7.893 4.381 19.147 1.00 86.12 82 LEU A O 1
ATOM 672 N N . ASN A 1 83 ? -5.678 4.728 19.044 1.00 86.56 83 ASN A N 1
ATOM 673 C CA . ASN A 1 83 ? -5.529 5.125 20.446 1.00 86.56 83 ASN A CA 1
ATOM 674 C C . ASN A 1 83 ? -5.533 6.643 20.645 1.00 86.56 83 ASN A C 1
ATOM 676 O O . ASN A 1 83 ? -5.657 7.110 21.776 1.00 86.56 83 ASN A O 1
ATOM 680 N N . MET A 1 84 ? -5.352 7.423 19.575 1.00 86.38 84 MET A N 1
ATOM 681 C CA . MET A 1 84 ? -5.180 8.870 19.665 1.00 86.38 84 MET A CA 1
ATOM 682 C C . MET A 1 84 ? -5.901 9.596 18.524 1.00 86.38 84 MET A C 1
ATOM 684 O O . MET A 1 84 ? -5.823 9.167 17.371 1.00 86.38 84 MET A O 1
ATOM 688 N N . PRO A 1 85 ? -6.560 10.737 18.803 1.00 84.69 85 PRO A N 1
ATOM 689 C CA . PRO A 1 85 ? -7.085 11.596 17.755 1.00 84.69 85 PRO A CA 1
ATOM 690 C C . PRO A 1 85 ? -5.913 12.236 17.010 1.00 84.69 85 PRO A C 1
ATOM 692 O O . PRO A 1 85 ? -5.252 13.148 17.505 1.00 84.69 85 PRO A O 1
ATOM 695 N N . VAL A 1 86 ? -5.643 11.738 15.810 1.00 86.88 86 VAL A N 1
ATOM 696 C CA . VAL A 1 86 ? -4.568 12.243 14.961 1.00 86.88 86 VAL A CA 1
ATOM 697 C C . VAL A 1 86 ? -5.155 13.159 13.875 1.00 86.88 86 VAL A C 1
ATOM 699 O O . VAL A 1 86 ? -6.226 12.911 13.314 1.00 86.88 86 VAL A O 1
ATOM 702 N N . SER A 1 87 ? -4.481 14.282 13.619 1.00 89.56 87 SER A N 1
ATOM 703 C CA . SER A 1 87 ? -4.888 15.237 12.582 1.00 89.56 87 SER A CA 1
ATOM 704 C C . SER A 1 87 ? -4.701 14.629 11.183 1.00 89.56 87 SER A C 1
ATOM 706 O O . SER A 1 87 ? -3.687 13.961 10.967 1.00 89.56 87 SER A O 1
ATOM 708 N N . PRO A 1 88 ? -5.584 14.915 10.203 1.00 87.31 88 PRO A N 1
ATOM 709 C CA . PRO A 1 88 ? -5.419 14.455 8.820 1.00 87.31 88 PRO A CA 1
ATOM 710 C C . PRO A 1 88 ? -4.065 14.823 8.195 1.00 87.31 88 PRO A C 1
ATOM 712 O O . PRO A 1 88 ? -3.554 14.111 7.337 1.00 87.31 88 PRO A O 1
ATOM 715 N N . ILE A 1 89 ? -3.445 15.920 8.644 1.00 89.75 89 ILE A N 1
ATOM 716 C CA . ILE A 1 89 ? -2.119 16.344 8.169 1.00 89.75 89 ILE A CA 1
ATOM 717 C C . ILE A 1 89 ? -1.045 15.312 8.536 1.00 89.75 89 ILE A C 1
ATOM 719 O O . ILE A 1 89 ? -0.152 15.040 7.737 1.00 89.75 89 ILE A O 1
ATOM 723 N N . VAL A 1 90 ? -1.131 14.718 9.727 1.00 89.69 90 VAL A N 1
ATOM 724 C CA . VAL A 1 90 ? -0.175 13.697 10.174 1.00 89.69 90 VAL A CA 1
ATOM 725 C C . VAL A 1 90 ? -0.344 12.422 9.351 1.00 89.69 90 VAL A C 1
ATOM 727 O O . VAL A 1 90 ? 0.660 11.841 8.947 1.00 89.69 90 VAL A O 1
ATOM 730 N N . ASP A 1 91 ? -1.585 12.036 9.031 1.00 88.94 91 ASP A N 1
ATOM 731 C CA . ASP A 1 91 ? -1.849 10.905 8.134 1.00 88.94 91 ASP A CA 1
ATOM 732 C C . ASP A 1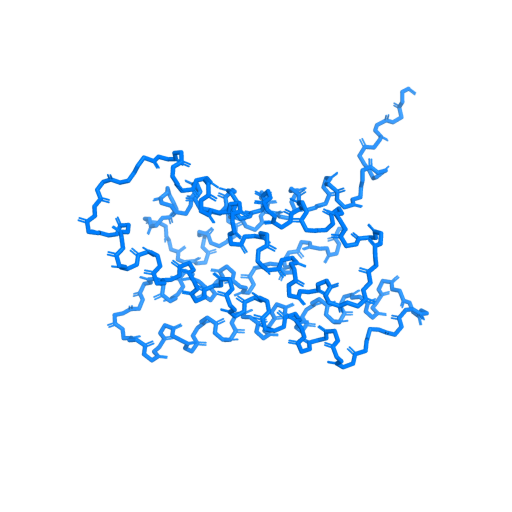 91 ? -1.221 11.141 6.757 1.00 88.94 91 ASP A C 1
ATOM 734 O O . ASP A 1 91 ? -0.525 10.271 6.243 1.00 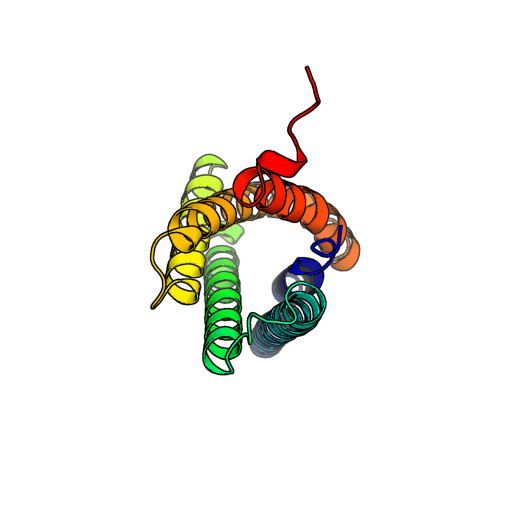88.94 91 ASP A O 1
ATOM 738 N N . ILE A 1 92 ? -1.390 12.339 6.187 1.00 90.25 92 ILE A N 1
ATOM 739 C CA . ILE A 1 92 ? -0.780 12.705 4.902 1.00 90.25 92 ILE A CA 1
ATOM 740 C C . ILE A 1 92 ? 0.746 12.596 4.979 1.00 90.25 92 ILE A C 1
ATOM 742 O O . ILE A 1 92 ? 1.352 11.969 4.113 1.00 90.25 92 ILE A O 1
ATOM 746 N N . ILE A 1 93 ? 1.376 13.171 6.009 1.00 92.81 93 ILE A N 1
ATOM 747 C CA . ILE A 1 93 ? 2.838 13.134 6.169 1.00 92.81 93 ILE A CA 1
ATOM 748 C C . ILE A 1 93 ? 3.332 11.690 6.287 1.00 92.81 93 ILE A C 1
ATOM 750 O O . ILE A 1 93 ? 4.282 11.315 5.603 1.00 92.81 93 ILE A O 1
ATOM 754 N N . LEU A 1 94 ? 2.689 10.862 7.109 1.00 91.88 94 LEU A N 1
ATOM 755 C CA . LEU A 1 94 ? 3.079 9.461 7.271 1.00 91.88 94 LEU A CA 1
ATOM 756 C C . LEU A 1 94 ? 2.841 8.647 5.999 1.00 91.88 94 LEU A C 1
ATOM 758 O O . LEU A 1 94 ? 3.699 7.850 5.625 1.00 91.88 94 LEU A O 1
ATOM 762 N N . GLY A 1 95 ? 1.746 8.908 5.287 1.00 89.62 95 GLY A N 1
ATOM 763 C CA . GLY A 1 95 ? 1.477 8.316 3.983 1.00 89.62 95 GLY A CA 1
ATOM 764 C C . GLY A 1 95 ? 2.550 8.657 2.953 1.00 89.62 95 GLY A C 1
ATOM 765 O O . GLY A 1 95 ? 3.045 7.760 2.271 1.00 89.62 95 GLY A O 1
ATOM 766 N N . LEU A 1 96 ? 2.986 9.921 2.897 1.00 90.50 96 LEU A N 1
ATOM 767 C CA . LEU A 1 96 ? 4.115 10.342 2.063 1.00 90.50 96 LEU A CA 1
ATOM 768 C C . LEU A 1 96 ? 5.402 9.605 2.459 1.00 90.50 96 LEU A C 1
ATOM 770 O O . LEU A 1 96 ? 6.110 9.102 1.589 1.00 90.50 96 LEU A O 1
ATOM 774 N N . VAL A 1 97 ? 5.710 9.514 3.756 1.00 92.75 97 VAL A N 1
ATOM 775 C CA . VAL A 1 97 ? 6.929 8.854 4.252 1.00 92.75 97 VAL A CA 1
ATOM 776 C C . VAL A 1 97 ? 6.922 7.359 3.931 1.00 92.75 97 VAL A C 1
ATOM 778 O O . VAL A 1 97 ? 7.930 6.830 3.466 1.00 92.75 97 VAL A O 1
ATOM 781 N N . PHE A 1 98 ? 5.806 6.660 4.128 1.00 90.69 98 PHE A N 1
ATOM 782 C CA . PHE A 1 98 ? 5.748 5.218 3.873 1.00 90.69 98 PHE A CA 1
ATOM 783 C C . PHE A 1 98 ? 5.745 4.915 2.376 1.00 90.69 98 PHE A C 1
ATOM 785 O O . PHE A 1 98 ? 6.430 3.986 1.946 1.00 90.69 98 PHE A O 1
ATOM 792 N N . GLY A 1 99 ? 5.069 5.739 1.570 1.00 87.12 99 GLY A N 1
ATOM 793 C CA . GLY A 1 99 ? 5.165 5.678 0.112 1.00 87.12 99 GLY A CA 1
ATOM 794 C C . GLY A 1 99 ? 6.594 5.915 -0.388 1.00 87.12 99 GLY A C 1
ATOM 795 O O . GLY A 1 99 ? 7.074 5.190 -1.259 1.00 87.12 99 GLY A O 1
ATOM 796 N N . PHE A 1 100 ? 7.320 6.856 0.225 1.00 89.12 100 PHE A N 1
ATOM 797 C CA . PHE A 1 100 ? 8.735 7.097 -0.063 1.00 89.12 100 PHE A CA 1
ATOM 798 C C . PHE A 1 100 ? 9.605 5.877 0.265 1.00 89.12 100 PHE A C 1
ATOM 800 O O . PHE A 1 100 ? 10.407 5.463 -0.570 1.00 89.12 100 PHE A O 1
ATOM 807 N N . ILE A 1 101 ? 9.424 5.265 1.441 1.00 87.75 101 ILE A N 1
ATOM 808 C CA . ILE A 1 101 ? 10.147 4.045 1.841 1.00 87.75 101 ILE A CA 1
ATOM 809 C C . ILE A 1 101 ? 9.884 2.912 0.841 1.00 87.75 101 ILE A C 1
ATOM 811 O O . ILE A 1 101 ? 10.834 2.284 0.370 1.00 87.75 101 ILE A O 1
ATOM 815 N N . GLY A 1 102 ? 8.620 2.683 0.468 1.00 84.12 102 GLY A N 1
ATOM 816 C CA . GLY A 1 102 ? 8.255 1.691 -0.547 1.00 84.12 102 GLY A CA 1
ATOM 817 C C . GLY A 1 102 ? 8.955 1.948 -1.885 1.00 84.12 102 GLY A C 1
ATOM 818 O O . GLY A 1 102 ? 9.567 1.040 -2.449 1.00 84.12 102 GLY A O 1
ATOM 819 N N . GLY A 1 103 ? 8.960 3.203 -2.343 1.00 84.06 103 GLY A N 1
ATOM 820 C CA . GLY A 1 103 ? 9.648 3.602 -3.571 1.00 84.06 103 GLY A CA 1
ATOM 821 C C . GLY A 1 103 ? 11.169 3.450 -3.515 1.00 84.06 103 GLY A C 1
ATOM 822 O O . GLY A 1 103 ? 11.781 3.050 -4.508 1.00 84.06 103 GLY A O 1
ATOM 823 N N . LEU A 1 104 ? 11.795 3.687 -2.357 1.00 84.75 104 LEU A N 1
ATOM 824 C CA . LEU A 1 104 ? 13.221 3.417 -2.166 1.00 84.75 104 LEU A CA 1
ATOM 825 C C . LEU A 1 104 ? 13.537 1.924 -2.289 1.00 84.75 104 LEU A C 1
ATOM 827 O O . LEU A 1 104 ? 14.509 1.582 -2.961 1.00 84.75 104 LEU A O 1
ATOM 831 N N . ILE A 1 105 ? 12.720 1.051 -1.688 1.00 84.19 105 ILE A N 1
ATOM 832 C CA . ILE A 1 105 ? 12.910 -0.408 -1.728 1.00 84.19 105 ILE A CA 1
ATOM 833 C C . ILE A 1 105 ? 12.792 -0.933 -3.165 1.00 84.19 105 ILE A C 1
ATOM 835 O O . ILE A 1 105 ? 13.680 -1.651 -3.630 1.00 84.19 105 ILE A O 1
ATOM 839 N N . GLN A 1 106 ? 11.748 -0.532 -3.899 1.00 78.56 106 GLN A N 1
ATOM 840 C CA . GLN A 1 106 ? 11.578 -0.921 -5.308 1.00 78.56 106 GLN A CA 1
ATOM 841 C C . GLN A 1 106 ? 12.686 -0.368 -6.208 1.00 78.56 106 GLN A C 1
ATOM 843 O O . GLN A 1 106 ? 13.052 -0.964 -7.221 1.00 78.56 106 GLN A O 1
ATOM 848 N N . GLY A 1 107 ? 13.241 0.778 -5.827 1.00 70.38 107 GLY A N 1
ATOM 849 C CA . GLY A 1 107 ? 14.177 1.539 -6.626 1.00 70.38 107 GLY A CA 1
ATOM 850 C C . GLY A 1 107 ? 15.665 1.203 -6.444 1.00 70.38 107 GLY A C 1
ATOM 851 O O . GLY A 1 107 ? 16.513 1.804 -7.113 1.00 70.38 107 GLY A O 1
ATOM 852 N N . ILE A 1 108 ? 16.032 0.258 -5.575 1.00 72.44 108 ILE A N 1
ATOM 853 C CA . ILE A 1 108 ? 17.433 -0.160 -5.400 1.00 72.44 108 ILE A CA 1
ATOM 854 C C . ILE A 1 108 ? 17.994 -0.652 -6.754 1.00 72.44 108 ILE A C 1
ATOM 856 O O . ILE A 1 108 ? 17.607 -1.715 -7.232 1.00 72.44 108 ILE A O 1
ATOM 860 N N . GLY A 1 109 ? 18.906 0.106 -7.382 1.00 61.94 109 GLY A N 1
ATOM 861 C CA . GLY A 1 109 ? 19.633 -0.297 -8.603 1.00 61.94 109 GLY A CA 1
ATOM 862 C C . GLY A 1 109 ? 19.240 0.351 -9.951 1.00 61.94 109 GLY A C 1
ATOM 863 O O . GLY A 1 109 ? 19.823 -0.028 -10.959 1.00 61.94 109 GLY A O 1
ATOM 864 N N . SER A 1 110 ? 18.315 1.323 -10.014 1.00 57.94 110 SER A N 1
ATOM 865 C CA . SER A 1 110 ? 17.919 2.043 -11.260 1.00 57.94 110 SER A CA 1
ATOM 866 C C . SER A 1 110 ? 17.687 3.546 -11.003 1.00 57.94 110 SER A C 1
ATOM 868 O O . SER A 1 110 ? 17.217 3.882 -9.921 1.00 57.94 110 SER A O 1
ATOM 870 N N . ASN A 1 111 ? 18.038 4.472 -11.919 1.00 58.78 111 ASN A N 1
ATOM 871 C CA . ASN A 1 111 ? 18.274 5.891 -11.553 1.00 58.78 111 ASN A CA 1
ATOM 872 C C . ASN A 1 111 ? 17.250 6.964 -12.002 1.00 58.78 111 ASN A C 1
ATOM 874 O O . ASN A 1 111 ? 17.016 7.888 -11.224 1.00 58.78 111 ASN A O 1
ATOM 878 N N . GLU A 1 112 ? 16.627 6.904 -13.186 1.00 58.56 112 GLU A N 1
ATOM 879 C CA . GLU A 1 112 ? 15.770 8.025 -13.655 1.00 58.56 112 GLU A CA 1
ATOM 880 C C . GLU A 1 112 ? 14.263 7.773 -13.544 1.00 58.56 112 GLU A C 1
ATOM 882 O O . GLU A 1 112 ? 13.557 8.573 -12.927 1.00 58.56 112 GLU A O 1
ATOM 887 N N . TRP A 1 113 ? 13.768 6.638 -14.047 1.00 63.97 113 TRP A N 1
ATOM 888 C CA . TRP A 1 113 ? 12.367 6.224 -13.873 1.00 63.97 113 TRP A CA 1
ATOM 889 C C . TRP A 1 113 ? 11.984 6.117 -12.381 1.00 63.97 113 TRP A C 1
ATOM 891 O O . TRP A 1 113 ? 10.887 6.504 -11.979 1.00 63.97 113 TRP A O 1
ATOM 901 N N . ARG A 1 114 ? 12.958 5.750 -11.532 1.00 68.75 114 ARG A N 1
ATOM 902 C CA . ARG A 1 114 ? 12.820 5.639 -10.072 1.00 68.75 114 ARG A CA 1
ATOM 903 C C . ARG A 1 114 ? 12.297 6.908 -9.406 1.00 68.75 114 ARG A C 1
ATOM 905 O O . ARG A 1 114 ? 11.466 6.812 -8.515 1.00 68.75 114 ARG A O 1
ATOM 912 N N . LYS A 1 115 ? 12.779 8.094 -9.798 1.00 71.94 115 LYS A N 1
ATOM 913 C CA . LYS A 1 115 ? 12.411 9.339 -9.099 1.00 71.94 115 LYS A CA 1
ATOM 914 C C . LYS A 1 115 ? 10.925 9.643 -9.249 1.00 71.94 115 LYS A C 1
ATOM 916 O O . LYS A 1 115 ? 10.292 10.024 -8.274 1.00 71.94 115 LYS A O 1
ATOM 921 N N . ARG A 1 116 ? 10.378 9.450 -10.451 1.00 78.81 116 ARG A N 1
ATOM 922 C CA . ARG A 1 116 ? 8.951 9.670 -10.717 1.00 78.81 116 ARG A CA 1
ATOM 923 C C . ARG A 1 116 ? 8.103 8.619 -10.024 1.00 78.81 116 ARG A C 1
ATOM 925 O O . ARG A 1 116 ? 7.230 8.997 -9.258 1.00 78.81 116 ARG A O 1
ATOM 932 N N . HIS A 1 117 ? 8.476 7.349 -10.157 1.00 81.69 117 HIS A N 1
ATOM 933 C CA . HIS A 1 117 ? 7.755 6.261 -9.508 1.00 81.69 117 HIS A CA 1
ATOM 934 C C . HIS A 1 117 ? 7.742 6.383 -7.976 1.00 81.69 117 HIS A C 1
ATOM 936 O O . HIS A 1 117 ? 6.709 6.211 -7.337 1.00 81.69 117 HIS A O 1
ATOM 942 N N . THR A 1 118 ? 8.855 6.788 -7.355 1.00 84.25 118 THR A N 1
ATOM 943 C CA . THR A 1 118 ? 8.877 7.079 -5.913 1.00 84.25 118 THR A CA 1
ATOM 944 C C . THR A 1 118 ? 7.928 8.226 -5.547 1.00 84.25 118 THR A C 1
ATOM 946 O O . THR A 1 118 ? 7.224 8.120 -4.549 1.00 84.25 118 THR A O 1
ATOM 949 N N . ILE A 1 119 ? 7.848 9.294 -6.350 1.00 84.69 119 ILE A N 1
ATOM 950 C CA . ILE A 1 119 ? 6.891 10.394 -6.123 1.00 84.69 119 ILE A CA 1
ATOM 951 C C . ILE A 1 119 ? 5.443 9.896 -6.263 1.00 84.69 119 ILE A C 1
ATOM 953 O O . ILE A 1 119 ? 4.598 10.247 -5.439 1.00 84.69 119 ILE A O 1
ATOM 957 N N . SER A 1 120 ? 5.164 9.045 -7.250 1.00 86.19 120 SER A N 1
ATOM 958 C CA . SER A 1 120 ? 3.862 8.397 -7.448 1.00 86.19 120 SER A CA 1
ATOM 959 C C . SER A 1 120 ? 3.436 7.597 -6.222 1.00 86.19 120 SER A C 1
ATOM 961 O O . SER A 1 120 ? 2.315 7.746 -5.738 1.00 86.19 120 SER A O 1
ATOM 963 N N . LEU A 1 121 ? 4.355 6.810 -5.659 1.00 85.50 121 LEU A N 1
ATOM 964 C CA . LEU A 1 121 ? 4.110 6.023 -4.451 1.00 85.50 121 LEU A CA 1
ATOM 965 C C . LEU A 1 121 ? 3.927 6.892 -3.207 1.00 85.50 121 LEU A C 1
ATOM 967 O O . LEU A 1 121 ? 3.078 6.579 -2.375 1.00 85.50 121 LEU A O 1
ATOM 971 N N . MET A 1 122 ? 4.662 8.000 -3.082 1.00 89.12 122 MET A N 1
ATOM 972 C CA . MET A 1 122 ? 4.418 8.988 -2.025 1.00 89.12 122 MET A CA 1
ATOM 973 C C . MET A 1 122 ? 2.994 9.543 -2.118 1.00 89.12 122 MET A C 1
ATOM 975 O O . MET A 1 122 ? 2.264 9.536 -1.127 1.00 89.12 122 MET A O 1
ATOM 979 N N . ALA A 1 123 ? 2.580 9.987 -3.308 1.00 86.50 123 ALA A N 1
ATOM 980 C CA . ALA A 1 123 ? 1.244 10.532 -3.535 1.00 86.50 123 ALA A CA 1
ATOM 981 C C . ALA A 1 123 ? 0.146 9.490 -3.260 1.00 86.50 123 ALA A C 1
ATOM 983 O O . ALA A 1 123 ? -0.827 9.788 -2.568 1.00 86.50 123 ALA A O 1
ATOM 984 N N . ALA A 1 124 ? 0.332 8.256 -3.730 1.00 87.31 124 ALA A N 1
ATOM 985 C CA . ALA A 1 124 ? -0.551 7.132 -3.436 1.00 87.31 124 ALA A CA 1
ATOM 986 C C . ALA A 1 124 ? -0.654 6.866 -1.925 1.00 87.31 124 ALA A C 1
ATOM 988 O O . ALA A 1 124 ? -1.758 6.749 -1.395 1.00 87.31 124 ALA A O 1
ATOM 989 N N . GLY A 1 125 ? 0.478 6.840 -1.216 1.00 86.44 125 GLY A N 1
ATOM 990 C CA . GLY A 1 125 ? 0.521 6.670 0.234 1.00 86.44 125 GLY A CA 1
ATOM 991 C C . GLY A 1 125 ? -0.255 7.762 0.972 1.00 86.44 125 GLY A C 1
ATOM 992 O O . GLY A 1 125 ? -1.060 7.452 1.846 1.00 86.44 125 GLY A O 1
ATOM 993 N N . ALA A 1 126 ? -0.096 9.027 0.580 1.00 88.50 126 ALA A N 1
ATOM 994 C CA . ALA A 1 126 ? -0.860 10.138 1.151 1.00 88.50 126 ALA A CA 1
ATOM 995 C C . ALA A 1 126 ? -2.377 9.966 0.967 1.00 88.50 126 ALA A C 1
ATOM 997 O O . ALA A 1 126 ? -3.141 10.176 1.909 1.00 88.50 126 ALA A O 1
ATOM 998 N N . VAL A 1 127 ? -2.813 9.550 -0.227 1.00 88.06 127 VAL A N 1
ATOM 999 C CA . VAL A 1 127 ? -4.231 9.299 -0.529 1.00 88.06 127 VAL A CA 1
ATOM 1000 C C . VAL A 1 127 ? -4.780 8.153 0.317 1.00 88.06 127 VAL A C 1
ATOM 1002 O O . VAL A 1 127 ? -5.845 8.300 0.913 1.00 88.06 127 VAL A O 1
ATOM 1005 N N . ILE A 1 128 ? -4.048 7.039 0.415 1.00 87.81 128 ILE A N 1
ATOM 1006 C CA . ILE A 1 128 ? -4.448 5.891 1.237 1.00 87.81 128 ILE A CA 1
ATOM 1007 C C . ILE A 1 128 ? -4.638 6.330 2.685 1.00 87.81 128 ILE A C 1
ATOM 1009 O O . ILE A 1 128 ? -5.707 6.130 3.250 1.00 87.81 128 ILE A O 1
ATOM 1013 N N . PHE A 1 129 ? -3.631 6.971 3.270 1.00 89.50 129 PHE A N 1
ATOM 1014 C CA . PHE A 1 129 ? -3.658 7.376 4.672 1.00 89.50 129 PHE A CA 1
ATOM 1015 C C . PHE A 1 129 ? -4.771 8.375 4.991 1.00 89.50 129 PHE A C 1
ATOM 1017 O O . PHE A 1 129 ? -5.390 8.282 6.048 1.00 89.50 129 PHE A O 1
ATOM 1024 N N . LEU A 1 130 ? -5.049 9.301 4.074 1.00 88.00 130 LEU A N 1
ATOM 1025 C CA . LEU A 1 130 ? -6.116 10.279 4.244 1.00 88.00 130 LEU A CA 1
ATOM 1026 C C . LEU A 1 130 ? -7.508 9.631 4.177 1.00 88.00 130 LEU A C 1
ATOM 1028 O O . LEU A 1 130 ? -8.387 9.961 4.972 1.00 88.00 130 LEU A O 1
ATOM 1032 N N . LEU A 1 131 ? -7.721 8.726 3.218 1.00 89.00 131 LEU A N 1
ATOM 1033 C CA . LEU A 1 131 ? -9.053 8.205 2.899 1.00 89.00 131 LEU A CA 1
ATOM 1034 C C . LEU A 1 131 ? -9.418 6.940 3.672 1.00 89.00 131 LEU A C 1
ATOM 1036 O O . LEU A 1 131 ? -10.600 6.676 3.880 1.00 89.00 131 LEU A O 1
ATOM 1040 N N . ILE A 1 132 ? -8.441 6.161 4.131 1.00 86.31 132 ILE A N 1
ATOM 1041 C CA . ILE A 1 132 ? -8.697 4.866 4.769 1.00 86.31 132 ILE A CA 1
ATOM 1042 C C . ILE A 1 132 ? -9.575 4.987 6.016 1.00 86.31 132 ILE A C 1
ATOM 1044 O O . ILE A 1 132 ? -10.440 4.142 6.219 1.00 86.31 132 ILE A O 1
ATOM 1048 N N . ASN A 1 133 ? -9.444 6.076 6.784 1.00 84.25 133 ASN A N 1
ATOM 1049 C CA . ASN A 1 133 ? -10.310 6.354 7.931 1.00 84.25 133 ASN A CA 1
ATOM 1050 C C . ASN A 1 133 ? -11.781 6.552 7.518 1.00 84.25 133 ASN A C 1
ATOM 1052 O O . ASN A 1 133 ? -12.690 6.097 8.204 1.00 84.25 133 ASN A O 1
ATOM 1056 N N . MET A 1 134 ? -12.021 7.201 6.375 1.00 87.31 134 MET A N 1
ATOM 1057 C CA . MET A 1 134 ? -13.372 7.412 5.839 1.00 87.31 134 MET A CA 1
ATOM 1058 C C . MET A 1 134 ? -13.993 6.117 5.306 1.00 87.31 134 MET A C 1
ATOM 1060 O O . MET A 1 134 ? -15.212 6.020 5.195 1.00 87.31 134 MET A O 1
ATOM 1064 N N . LEU A 1 135 ? -13.158 5.132 4.966 1.00 89.56 135 LEU A N 1
ATOM 1065 C CA . LEU A 1 135 ? -13.572 3.886 4.331 1.00 89.56 135 LEU A CA 1
ATOM 1066 C C . LEU A 1 135 ? -13.722 2.712 5.311 1.00 89.56 135 LEU A C 1
ATOM 1068 O O . LEU A 1 135 ? -14.172 1.646 4.904 1.00 89.56 135 LEU A O 1
ATOM 1072 N N . GLN A 1 136 ? -13.395 2.884 6.595 1.00 81.75 136 GLN A N 1
ATOM 1073 C CA . GLN A 1 136 ? -13.419 1.783 7.570 1.00 81.75 136 GLN A CA 1
ATOM 1074 C C . GLN A 1 136 ? -14.804 1.230 7.879 1.00 81.75 136 GLN A C 1
ATOM 1076 O O . GLN A 1 136 ? -14.929 0.080 8.278 1.00 81.75 136 GLN A O 1
ATOM 1081 N N . SER A 1 137 ? -15.841 2.049 7.731 1.00 86.38 137 SER A N 1
ATOM 1082 C CA . SER A 1 137 ? -17.224 1.625 7.952 1.00 86.38 137 SER A CA 1
ATOM 1083 C C . SER A 1 137 ? -17.776 0.780 6.802 1.00 86.38 137 SER A C 1
ATOM 1085 O O . SER A 1 137 ? -18.851 0.194 6.933 1.00 86.38 137 SER A O 1
ATOM 1087 N N . PHE A 1 138 ? -17.069 0.715 5.672 1.00 90.19 138 PHE A N 1
ATOM 1088 C CA . PHE A 1 138 ? -17.470 -0.075 4.519 1.00 90.19 138 PHE A CA 1
ATOM 1089 C C . PHE A 1 138 ? -16.939 -1.504 4.624 1.00 90.19 138 PHE A C 1
ATOM 1091 O O . PHE A 1 138 ? -15.911 -1.774 5.239 1.00 90.19 138 PHE A O 1
ATOM 1098 N N . HIS A 1 139 ? -17.615 -2.431 3.943 1.00 91.81 139 HIS A N 1
ATOM 1099 C CA . HIS A 1 139 ? -17.104 -3.788 3.783 1.00 91.81 139 HIS A CA 1
ATOM 1100 C C . HIS A 1 139 ? -15.695 -3.757 3.143 1.00 91.81 139 HIS A C 1
ATOM 1102 O O . HIS A 1 139 ? -15.523 -3.032 2.157 1.00 91.81 139 HIS A O 1
ATOM 1108 N N . PRO A 1 140 ? -14.717 -4.567 3.608 1.00 90.44 140 PRO A N 1
ATOM 1109 C CA . PRO A 1 140 ? -13.321 -4.537 3.146 1.00 90.44 140 PRO A CA 1
ATOM 1110 C C . PRO A 1 140 ? -13.143 -4.507 1.625 1.00 90.44 140 PRO A C 1
ATOM 1112 O O . PRO A 1 140 ? -12.319 -3.765 1.099 1.00 90.44 140 PRO A O 1
ATOM 1115 N N . VAL A 1 141 ? -13.963 -5.277 0.905 1.00 91.44 141 VAL A N 1
ATOM 1116 C CA . VAL A 1 141 ? -13.942 -5.333 -0.565 1.00 91.44 141 VAL A CA 1
ATOM 1117 C C . VAL A 1 141 ? -14.378 -4.011 -1.202 1.00 91.44 141 VAL A C 1
ATOM 1119 O O . VAL A 1 141 ? -13.750 -3.547 -2.148 1.00 91.44 141 VAL A O 1
ATOM 1122 N N . ILE A 1 142 ? -15.435 -3.387 -0.676 1.00 91.31 142 ILE A N 1
ATOM 1123 C CA . ILE A 1 142 ? -15.951 -2.109 -1.186 1.00 91.31 142 ILE A CA 1
ATOM 1124 C C . ILE A 1 142 ? -14.935 -1.002 -0.898 1.00 91.31 142 ILE A C 1
ATOM 1126 O O . ILE A 1 142 ? -14.613 -0.218 -1.785 1.00 91.31 142 ILE A O 1
ATOM 1130 N N . ALA A 1 143 ? -14.390 -0.980 0.319 1.00 91.00 143 ALA A N 1
ATOM 1131 C CA . ALA A 1 143 ? -13.367 -0.027 0.727 1.00 91.00 143 ALA A CA 1
ATOM 1132 C C . ALA A 1 143 ? -12.113 -0.113 -0.164 1.00 91.00 143 ALA A C 1
ATOM 1134 O O . ALA A 1 143 ? -11.624 0.908 -0.646 1.00 91.00 143 ALA A O 1
ATOM 1135 N N . ALA A 1 144 ? -11.640 -1.331 -0.450 1.00 91.25 144 ALA A N 1
ATOM 1136 C CA . ALA A 1 144 ? -10.502 -1.558 -1.335 1.00 91.25 144 ALA A CA 1
ATOM 1137 C C . ALA A 1 144 ? -10.772 -1.076 -2.770 1.00 91.25 144 ALA A C 1
ATOM 1139 O O . ALA A 1 144 ? -9.940 -0.373 -3.336 1.00 91.25 144 ALA A O 1
ATOM 1140 N N . LEU A 1 145 ? -11.944 -1.382 -3.341 1.00 90.19 145 LEU A N 1
ATOM 1141 C CA . LEU A 1 145 ? -12.323 -0.936 -4.690 1.00 90.19 145 LEU A CA 1
ATOM 1142 C C . LEU A 1 145 ? -12.429 0.591 -4.799 1.00 90.19 145 LEU A C 1
ATOM 1144 O O . LEU A 1 145 ? -11.974 1.175 -5.782 1.00 90.19 145 LEU A O 1
ATOM 1148 N N . LEU A 1 146 ? -13.008 1.242 -3.786 1.00 90.75 146 LEU A N 1
ATOM 1149 C CA . LEU A 1 146 ? -13.129 2.701 -3.744 1.00 90.75 146 LEU A CA 1
ATOM 1150 C C . LEU A 1 146 ? -11.767 3.396 -3.660 1.00 90.75 146 LEU A C 1
ATOM 1152 O O . LEU A 1 146 ? -11.637 4.521 -4.137 1.00 90.75 146 LEU A O 1
ATOM 1156 N N . LEU A 1 147 ? -10.763 2.737 -3.077 1.00 90.25 147 LEU A N 1
ATOM 1157 C CA . LEU A 1 147 ? -9.419 3.285 -2.913 1.00 90.25 147 LEU A CA 1
ATOM 1158 C C . LEU A 1 147 ? -8.472 2.934 -4.075 1.00 90.25 147 LEU A C 1
ATOM 1160 O O . LEU A 1 147 ? -7.590 3.731 -4.397 1.00 90.25 147 LEU A O 1
ATOM 1164 N N . ASP A 1 148 ? -8.693 1.800 -4.749 1.00 90.00 148 ASP A N 1
ATOM 1165 C CA . ASP A 1 148 ? -7.901 1.351 -5.905 1.00 90.00 148 ASP A CA 1
ATOM 1166 C C . ASP A 1 148 ? -7.953 2.359 -7.059 1.00 90.00 148 ASP A C 1
ATOM 1168 O O . ASP A 1 148 ? -6.925 2.678 -7.656 1.00 90.00 148 ASP A O 1
ATOM 1172 N N . GLY A 1 149 ? -9.133 2.927 -7.331 1.00 85.44 149 GLY A N 1
ATOM 1173 C CA . GLY A 1 149 ? -9.323 3.930 -8.381 1.00 85.44 149 GLY A CA 1
ATOM 1174 C C . GLY A 1 149 ? -8.468 5.190 -8.176 1.00 85.44 149 GLY A C 1
ATOM 1175 O O . GLY A 1 149 ? -7.621 5.479 -9.023 1.00 85.44 149 GLY A O 1
ATOM 1176 N N . PRO A 1 150 ? -8.644 5.940 -7.071 1.00 86.69 150 PRO A N 1
ATOM 1177 C CA . PRO A 1 150 ? -7.836 7.119 -6.757 1.00 86.69 150 PRO A CA 1
ATOM 1178 C C . PRO A 1 150 ? -6.331 6.833 -6.695 1.00 86.69 150 PRO A C 1
ATOM 1180 O O . PRO A 1 150 ? -5.540 7.623 -7.211 1.00 86.69 150 PRO A O 1
ATOM 1183 N N . MET A 1 151 ? -5.934 5.702 -6.103 1.00 87.25 151 MET A N 1
ATOM 1184 C CA . MET A 1 151 ? -4.532 5.293 -6.012 1.00 87.25 151 MET A CA 1
ATOM 1185 C C . MET A 1 151 ? -3.926 5.060 -7.399 1.00 87.25 151 MET A C 1
ATOM 1187 O O . MET A 1 151 ? -2.882 5.625 -7.727 1.00 87.25 151 MET A O 1
ATOM 1191 N N . THR A 1 152 ? -4.604 4.272 -8.232 1.00 86.00 152 THR A N 1
ATOM 1192 C CA . THR A 1 152 ? -4.158 3.960 -9.593 1.00 86.00 152 THR A CA 1
ATOM 1193 C C . THR A 1 152 ? -4.120 5.215 -10.454 1.00 86.00 152 THR A C 1
ATOM 1195 O O . THR A 1 152 ? -3.151 5.430 -11.172 1.00 86.00 152 THR A O 1
ATOM 1198 N N . LEU A 1 153 ? -5.122 6.093 -10.343 1.00 83.19 153 LEU A N 1
ATOM 1199 C CA . LEU A 1 153 ? -5.124 7.372 -11.052 1.00 83.19 153 LEU A CA 1
ATOM 1200 C C . LEU A 1 153 ? -3.905 8.218 -10.678 1.00 83.19 153 LEU A C 1
ATOM 1202 O O . LEU A 1 153 ? -3.221 8.692 -11.580 1.00 83.19 153 LEU A O 1
ATOM 1206 N N . MET A 1 154 ? -3.600 8.374 -9.385 1.00 83.75 154 MET A N 1
ATOM 1207 C CA . MET A 1 154 ? -2.422 9.133 -8.941 1.00 83.75 154 MET A CA 1
ATOM 1208 C C . MET A 1 154 ? -1.125 8.578 -9.527 1.00 83.75 154 MET A C 1
ATOM 1210 O O . MET A 1 154 ? -0.311 9.344 -10.044 1.00 83.75 154 MET A O 1
ATOM 1214 N N . ILE A 1 155 ? -0.961 7.254 -9.491 1.00 81.62 155 ILE A N 1
ATOM 1215 C CA . ILE A 1 155 ? 0.213 6.587 -10.056 1.00 81.62 155 ILE A CA 1
ATOM 1216 C C . ILE A 1 155 ? 0.287 6.842 -11.562 1.00 81.62 155 ILE A C 1
ATOM 1218 O O . ILE A 1 155 ? 1.304 7.332 -12.052 1.00 81.62 155 ILE A O 1
ATOM 1222 N N . CYS A 1 156 ? -0.810 6.623 -12.292 1.00 80.75 156 CYS A N 1
ATOM 1223 C CA . CYS A 1 156 ? -0.832 6.826 -13.733 1.00 80.75 156 CYS A CA 1
ATOM 1224 C C . CYS A 1 156 ? -0.557 8.287 -14.134 1.00 80.75 156 CYS A C 1
ATOM 1226 O O . CYS A 1 156 ? 0.147 8.528 -15.116 1.00 80.75 156 CYS A O 1
ATOM 1228 N N . PHE A 1 157 ? -1.100 9.266 -13.400 1.00 81.25 157 PHE A N 1
ATOM 1229 C CA . PHE A 1 157 ? -0.908 10.693 -13.686 1.00 81.25 157 PHE A CA 1
ATOM 1230 C C . PHE A 1 157 ? 0.560 11.120 -13.574 1.00 81.25 157 PHE A C 1
ATOM 1232 O O . PHE A 1 157 ? 1.020 11.943 -14.370 1.00 81.25 157 PHE A O 1
ATOM 1239 N N . ILE A 1 158 ? 1.289 10.577 -12.597 1.00 80.50 158 ILE A N 1
ATOM 1240 C CA . ILE A 1 158 ? 2.672 10.972 -12.308 1.00 80.50 158 ILE A CA 1
ATOM 1241 C C . ILE A 1 158 ? 3.669 10.144 -13.134 1.00 80.50 158 ILE A C 1
ATOM 1243 O O . ILE A 1 158 ? 4.615 10.712 -13.693 1.00 80.50 158 ILE A O 1
ATOM 1247 N N . ASP A 1 159 ? 3.447 8.834 -13.275 1.00 75.50 159 ASP A N 1
ATOM 1248 C CA . ASP A 1 159 ? 4.341 7.948 -14.032 1.00 75.50 159 ASP A CA 1
ATOM 1249 C C . ASP A 1 159 ? 4.182 8.116 -15.547 1.00 75.50 159 ASP A C 1
ATOM 1251 O O . ASP A 1 159 ? 5.171 8.058 -16.288 1.00 75.50 159 ASP A O 1
ATOM 1255 N N . TYR A 1 160 ? 2.968 8.421 -16.020 1.00 74.62 160 TYR A N 1
ATOM 1256 C CA . TYR A 1 160 ? 2.647 8.514 -17.447 1.00 74.62 160 TYR A CA 1
ATOM 1257 C C . TYR A 1 160 ? 1.984 9.846 -17.831 1.00 74.62 160 TYR A C 1
ATOM 1259 O O . TYR A 1 160 ? 0.891 9.871 -18.409 1.00 74.62 160 TYR A O 1
ATOM 1267 N N . PRO A 1 161 ? 2.664 10.989 -17.623 1.00 69.44 161 PRO A N 1
ATOM 1268 C CA . PRO A 1 161 ? 2.084 12.312 -17.864 1.00 69.44 161 PRO A CA 1
ATOM 1269 C C . PRO A 1 161 ? 1.725 12.562 -19.339 1.00 69.44 161 PRO A C 1
ATOM 1271 O O . PRO A 1 161 ? 0.956 13.464 -19.657 1.00 69.44 161 PRO A O 1
ATOM 1274 N N . TYR A 1 162 ? 2.282 11.776 -20.263 1.00 68.44 162 TYR A N 1
ATOM 1275 C CA . TYR A 1 162 ? 1.999 11.873 -21.694 1.00 68.44 162 TYR A CA 1
ATOM 1276 C C . TYR A 1 162 ? 0.652 11.253 -22.092 1.00 68.44 162 TYR A C 1
ATOM 1278 O O . TYR A 1 162 ? 0.099 11.671 -23.105 1.00 68.44 162 TYR A O 1
ATOM 1286 N N . ILE A 1 163 ? 0.104 10.320 -21.302 1.00 62.47 163 ILE A N 1
ATOM 1287 C CA . ILE A 1 163 ? -1.221 9.722 -21.549 1.00 62.47 163 ILE A CA 1
ATOM 1288 C C . ILE A 1 163 ? -2.331 10.760 -21.327 1.00 62.47 163 ILE A C 1
ATOM 1290 O O . ILE A 1 163 ? -3.352 10.733 -22.005 1.00 62.47 163 ILE A O 1
ATOM 1294 N N . PHE A 1 164 ? -2.104 11.723 -20.430 1.00 58.81 164 PHE A N 1
ATOM 1295 C CA . PHE A 1 164 ? -3.071 12.762 -20.066 1.00 58.81 164 PHE A CA 1
ATOM 1296 C C . PHE A 1 164 ? -2.841 14.104 -20.770 1.00 58.81 164 PHE A C 1
ATOM 1298 O O . PHE A 1 164 ? -3.472 15.105 -20.421 1.00 58.81 164 PHE A O 1
ATOM 1305 N N . LYS A 1 165 ? -1.964 14.157 -21.782 1.00 53.19 165 LYS A N 1
ATOM 1306 C CA . LYS A 1 165 ? -1.918 15.311 -22.682 1.00 53.19 165 LYS A CA 1
ATOM 1307 C C . LYS A 1 165 ? -3.181 15.303 -23.540 1.00 53.19 165 LYS A C 1
ATOM 1309 O O . LYS A 1 165 ? -3.207 14.704 -24.610 1.00 53.19 165 LYS A O 1
ATOM 1314 N N . PHE A 1 166 ? -4.216 15.996 -23.075 1.00 50.81 166 PHE A N 1
ATOM 1315 C CA . PHE A 1 166 ? -5.295 16.441 -23.946 1.00 50.81 166 PHE A CA 1
ATOM 1316 C C . PHE A 1 166 ? -4.651 17.241 -25.080 1.00 50.81 166 PHE A C 1
ATOM 1318 O O . PHE A 1 166 ? -3.941 18.217 -24.818 1.00 50.81 166 PHE A O 1
ATOM 1325 N N . SER A 1 167 ? -4.816 16.769 -26.320 1.00 44.12 167 SER A N 1
ATOM 1326 C CA . SER A 1 167 ? -4.432 17.536 -27.503 1.00 44.12 167 SER A CA 1
ATOM 1327 C C . SER A 1 167 ? -5.025 18.932 -27.346 1.00 44.12 167 SER A C 1
ATOM 1329 O O . SER A 1 167 ? -6.236 19.059 -27.172 1.00 44.12 167 SER A O 1
ATOM 1331 N N . LYS A 1 168 ? -4.155 19.943 -27.317 1.00 47.19 168 LYS A N 1
ATOM 1332 C CA . LYS A 1 168 ? -4.582 21.335 -27.443 1.00 47.19 168 LYS A CA 1
ATOM 1333 C C . LYS A 1 168 ? -5.203 21.562 -28.813 1.00 47.19 168 LYS A C 1
ATOM 1335 O O . LYS A 1 168 ? -4.796 20.837 -29.753 1.00 47.19 168 LYS A O 1
#

Secondary structure (DSSP, 8-state):
-TTTTTSHHHHHHHHHHHH-SSHHHHHHHHHHHHHHHHHHHHHHHHHH-TTS---HHHHHHHHHHHHHHHHHHHHHIIIIITTS---HHHHHHHHHHHHHHHHHHHTTT--SHHHHHHHHHHHHHHHHHHHHHHHTTS-HHHHHHHHHHHHHHHHHHHH-TTTT----

Organism: Legionella erythra (NCBI:txid448)

pLDDT: mean 83.33, std 12.04, range [44.12, 96.88]

Radius of gyration: 15.71 Å; chains: 1; bounding box: 37×35×48 Å

Sequence (168 aa):
MIEYLQNLPILLGLFFALHSNLLYASLFYLMAGSLLTAFLIYETEHIKLPIARDTPTQFIKNIAAFATASVLFYLYWHAIRLNMPVSPIVDIILGLVFGFIGGLIQGIGSNEWRKRHTISLMAAGAVIFLLINMLQSFHPVIAALLLDGPMTLMICFIDYPYIFKFSK